Protein AF-A0A4Y9XSM7-F1 (afdb_monomer_lite)

Secondary structure (DSSP, 8-state):
--HHHHHHHHHHHHHHHHHHHHHHTTSS-HHHHHHHHHHSPPTTHHHHHHHHTTTT-------S-PPPPPPPP-PPPEEEE-SS-BSTT--STTS--B-TT-EEEE----SSS--

pLDDT: mean 79.1, std 17.53, range [44.97, 98.0]

Sequence (115 aa):
MAPDQAYLAHILAQTRANIDFLAAHNHISPTDADLMRNRLPSANAASALRIEEMNNLSVAAPGRRAVPPPPPRSAPAQRARAVWAYNEDGSEPNDLSFSSGEIVEITDETNGDWW

Organism: NCBI:txid34475

Structure (mmCIF, N/CA/C/O backbone):
data_AF-A0A4Y9XSM7-F1
#
_entry.id   AF-A0A4Y9XSM7-F1
#
loop_
_atom_site.group_PDB
_atom_site.id
_atom_site.type_symbol
_atom_site.label_atom_id
_atom_site.label_alt_id
_atom_site.label_comp_id
_atom_site.label_asym_id
_atom_site.label_entity_id
_atom_site.label_seq_id
_atom_site.pdbx_PDB_ins_code
_atom_site.Cartn_x
_atom_site.Cartn_y
_atom_site.Cartn_z
_atom_site.occupancy
_atom_site.B_iso_or_equiv
_atom_site.auth_seq_id
_atom_site.auth_comp_id
_atom_site.auth_asym_id
_atom_site.auth_atom_id
_atom_site.pdbx_PDB_model_num
ATOM 1 N N . MET A 1 1 ? -5.131 27.322 -4.989 1.00 51.75 1 MET A N 1
ATOM 2 C CA . MET A 1 1 ? -4.811 25.882 -5.071 1.00 51.75 1 MET A CA 1
ATOM 3 C C . MET A 1 1 ? -5.302 25.271 -3.771 1.00 51.75 1 MET A C 1
ATOM 5 O O . MET A 1 1 ? -4.858 25.728 -2.726 1.00 51.75 1 MET A O 1
ATOM 9 N N . ALA A 1 2 ? -6.318 24.404 -3.800 1.00 57.44 2 ALA A N 1
ATOM 10 C CA . ALA A 1 2 ? -6.838 23.823 -2.560 1.00 57.44 2 ALA A CA 1
ATOM 11 C C . ALA A 1 2 ? -5.737 22.945 -1.928 1.00 57.44 2 ALA A C 1
ATOM 13 O O . ALA A 1 2 ? -5.097 22.200 -2.674 1.00 57.44 2 ALA A O 1
ATOM 14 N N . PRO A 1 3 ? -5.475 23.035 -0.612 1.00 68.12 3 PRO A N 1
ATOM 15 C CA . PRO A 1 3 ? -4.388 22.297 0.045 1.00 68.12 3 PRO A CA 1
ATOM 16 C C . PRO A 1 3 ? -4.467 20.782 -0.208 1.00 68.12 3 PRO A C 1
ATOM 18 O O . PRO A 1 3 ? -3.448 20.151 -0.485 1.00 68.12 3 PRO A O 1
ATOM 21 N N . ASP A 1 4 ? -5.681 20.231 -0.266 1.00 76.62 4 ASP A N 1
ATOM 22 C CA . ASP A 1 4 ? -5.942 18.824 -0.596 1.00 76.62 4 ASP A CA 1
ATOM 23 C C . ASP A 1 4 ? -5.400 18.421 -1.976 1.00 76.62 4 ASP A C 1
ATOM 25 O O . ASP A 1 4 ? -4.905 17.314 -2.167 1.00 76.62 4 ASP A O 1
ATOM 29 N N . GLN A 1 5 ? -5.457 19.327 -2.955 1.00 78.88 5 GLN A N 1
ATOM 30 C CA . GLN A 1 5 ? -5.012 19.051 -4.321 1.00 78.88 5 GLN A CA 1
ATOM 31 C C . GLN A 1 5 ? -3.486 18.979 -4.413 1.00 78.88 5 GLN A C 1
ATOM 33 O O . GLN A 1 5 ? -2.954 18.171 -5.171 1.00 78.88 5 GLN A O 1
ATOM 38 N N . ALA A 1 6 ? -2.779 19.801 -3.633 1.00 83.19 6 ALA A N 1
ATOM 39 C CA . ALA A 1 6 ? -1.322 19.766 -3.565 1.00 83.19 6 ALA A CA 1
ATOM 40 C C . ALA A 1 6 ? -0.828 18.487 -2.871 1.00 83.19 6 ALA A C 1
ATOM 42 O O . ALA A 1 6 ? 0.112 17.858 -3.353 1.00 83.19 6 ALA A O 1
ATOM 43 N N . TYR A 1 7 ? -1.501 18.069 -1.794 1.00 86.38 7 TYR A N 1
ATOM 44 C CA . TYR A 1 7 ? -1.199 16.816 -1.101 1.00 86.38 7 TYR A CA 1
ATOM 45 C C . TYR A 1 7 ? -1.431 15.590 -1.996 1.00 86.38 7 TYR A C 1
ATOM 47 O O . TYR A 1 7 ? -0.543 14.752 -2.142 1.00 86.38 7 TYR A O 1
ATOM 55 N N . LEU A 1 8 ? -2.577 15.521 -2.682 1.00 87.25 8 LEU A N 1
ATOM 56 C CA . LEU A 1 8 ? -2.868 14.436 -3.625 1.00 87.25 8 LEU A CA 1
ATOM 57 C C . LEU A 1 8 ? -1.886 14.405 -4.801 1.00 87.25 8 LEU A C 1
ATOM 59 O O . LEU A 1 8 ? -1.420 13.334 -5.185 1.00 87.25 8 LEU A O 1
ATOM 63 N N . ALA A 1 9 ? -1.534 15.566 -5.360 1.00 86.81 9 ALA A N 1
ATOM 64 C CA . ALA A 1 9 ? -0.537 15.647 -6.424 1.00 86.81 9 ALA A CA 1
ATOM 65 C C . ALA A 1 9 ? 0.837 15.143 -5.958 1.00 86.81 9 ALA A C 1
ATOM 67 O O . ALA A 1 9 ? 1.519 14.449 -6.712 1.00 86.81 9 ALA A O 1
ATOM 68 N N . HIS A 1 10 ? 1.220 15.454 -4.716 1.00 91.38 10 HIS A N 1
ATOM 69 C CA . HIS A 1 10 ? 2.459 14.970 -4.121 1.00 91.38 10 HIS A CA 1
ATOM 70 C C . HIS A 1 10 ? 2.462 13.445 -3.971 1.00 91.38 10 HIS A C 1
ATOM 72 O O . HIS A 1 10 ? 3.400 12.804 -4.442 1.00 91.38 10 HIS A O 1
ATOM 78 N N . ILE A 1 11 ? 1.396 12.861 -3.409 1.00 93.12 11 ILE A N 1
ATOM 79 C CA . ILE A 1 11 ? 1.277 11.400 -3.280 1.00 93.12 11 ILE A CA 1
ATOM 80 C C . ILE A 1 11 ? 1.371 10.738 -4.654 1.00 93.12 11 ILE A C 1
ATOM 82 O O . ILE A 1 11 ? 2.173 9.830 -4.833 1.00 93.12 11 ILE A O 1
ATOM 86 N N . LEU A 1 12 ? 0.618 11.218 -5.649 1.00 92.44 12 LEU A N 1
ATOM 87 C CA . LEU A 1 12 ? 0.640 10.636 -6.995 1.00 92.44 12 LEU A CA 1
ATOM 88 C C . LEU A 1 12 ? 2.028 10.708 -7.643 1.00 92.44 12 LEU A C 1
ATOM 90 O O . LEU A 1 12 ? 2.453 9.756 -8.302 1.00 92.44 12 LEU A O 1
ATOM 94 N N . ALA A 1 13 ? 2.738 11.823 -7.461 1.00 91.69 13 ALA A N 1
ATOM 95 C CA . ALA A 1 13 ? 4.104 11.970 -7.948 1.00 91.69 13 ALA A CA 1
ATOM 96 C C . ALA A 1 13 ? 5.051 10.974 -7.262 1.00 91.69 13 ALA A C 1
ATOM 98 O O . ALA A 1 13 ? 5.842 10.316 -7.939 1.00 91.69 13 ALA A O 1
ATOM 99 N N . GLN A 1 14 ? 4.928 10.812 -5.944 1.00 96.00 14 GLN A N 1
ATOM 100 C CA . GLN A 1 14 ? 5.739 9.874 -5.175 1.00 96.00 14 GLN A CA 1
ATOM 101 C C . GLN A 1 14 ? 5.446 8.417 -5.556 1.00 96.00 14 GLN A C 1
ATOM 103 O O . GLN A 1 14 ? 6.376 7.642 -5.763 1.00 96.00 14 GLN A O 1
ATOM 108 N N . THR A 1 15 ? 4.176 8.041 -5.730 1.00 95.56 15 THR A N 1
ATOM 109 C CA . THR A 1 15 ? 3.805 6.686 -6.159 1.00 95.56 15 THR A CA 1
ATOM 110 C C . THR A 1 15 ? 4.388 6.356 -7.533 1.00 95.56 15 THR A C 1
ATOM 112 O O . THR A 1 15 ? 4.902 5.257 -7.725 1.00 95.56 15 THR A O 1
ATOM 115 N N . ARG A 1 16 ? 4.380 7.307 -8.478 1.00 94.44 16 ARG A N 1
ATOM 116 C CA . ARG A 1 16 ? 5.011 7.123 -9.797 1.00 94.44 16 ARG A CA 1
ATOM 117 C C . ARG A 1 16 ? 6.521 6.937 -9.692 1.00 94.44 16 ARG A C 1
ATOM 119 O O . ARG A 1 16 ? 7.041 5.987 -10.266 1.00 94.44 16 ARG A O 1
ATOM 126 N N . ALA A 1 17 ? 7.202 7.776 -8.912 1.00 95.88 17 ALA A N 1
ATOM 127 C CA . ALA A 1 17 ? 8.643 7.654 -8.703 1.00 95.88 17 ALA A CA 1
ATOM 128 C C . ALA A 1 17 ? 9.029 6.295 -8.089 1.00 95.88 17 ALA A C 1
ATOM 130 O O . ALA A 1 17 ? 10.015 5.688 -8.504 1.00 95.88 17 ALA A O 1
ATOM 131 N N . ASN A 1 18 ? 8.224 5.782 -7.153 1.00 97.38 18 ASN A N 1
ATOM 132 C CA . ASN A 1 18 ? 8.439 4.462 -6.562 1.00 97.38 18 ASN A CA 1
ATOM 133 C C . ASN A 1 18 ? 8.283 3.337 -7.599 1.00 97.38 18 ASN A C 1
ATOM 135 O O . ASN A 1 18 ? 9.111 2.430 -7.639 1.00 97.38 18 ASN A O 1
ATOM 139 N N . ILE A 1 19 ? 7.260 3.402 -8.461 1.00 96.69 19 ILE A N 1
ATOM 140 C CA . ILE A 1 19 ? 7.065 2.424 -9.548 1.00 96.69 19 ILE A CA 1
ATOM 141 C C . ILE A 1 19 ? 8.263 2.445 -10.507 1.00 96.69 19 ILE A C 1
ATOM 143 O O . ILE A 1 19 ? 8.793 1.390 -10.855 1.00 96.69 19 ILE A O 1
ATOM 147 N N . ASP A 1 20 ? 8.725 3.634 -10.901 1.00 95.88 20 ASP A N 1
ATOM 148 C CA . ASP A 1 20 ? 9.877 3.795 -11.793 1.00 95.88 20 ASP A CA 1
ATOM 149 C C . ASP A 1 20 ? 11.155 3.211 -11.173 1.00 95.88 20 ASP A C 1
ATOM 151 O O . ASP A 1 20 ? 11.904 2.495 -11.842 1.00 95.88 20 ASP A O 1
ATOM 155 N N . PHE A 1 21 ? 11.376 3.464 -9.880 1.00 98.00 21 PHE A N 1
ATOM 156 C CA . PHE A 1 21 ? 12.508 2.925 -9.132 1.00 98.00 21 PHE A CA 1
ATOM 157 C C . PHE A 1 21 ? 12.487 1.393 -9.097 1.00 98.00 21 PHE A C 1
A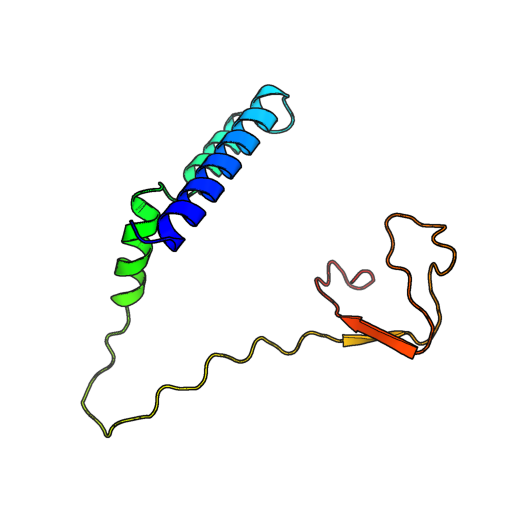TOM 159 O O . PHE A 1 21 ? 13.504 0.759 -9.379 1.00 98.00 21 PHE A O 1
ATOM 166 N N . LEU A 1 22 ? 11.334 0.788 -8.800 1.00 97.38 22 LEU A N 1
ATOM 167 C CA . LEU A 1 22 ? 11.190 -0.669 -8.749 1.00 97.38 22 LEU A CA 1
ATOM 168 C C . LEU A 1 22 ? 11.425 -1.315 -10.119 1.00 97.38 22 LEU A C 1
ATOM 170 O O . LEU A 1 22 ? 12.094 -2.346 -10.202 1.00 97.38 22 LEU A O 1
ATOM 174 N N . ALA A 1 23 ? 10.924 -0.696 -11.191 1.00 96.81 23 AL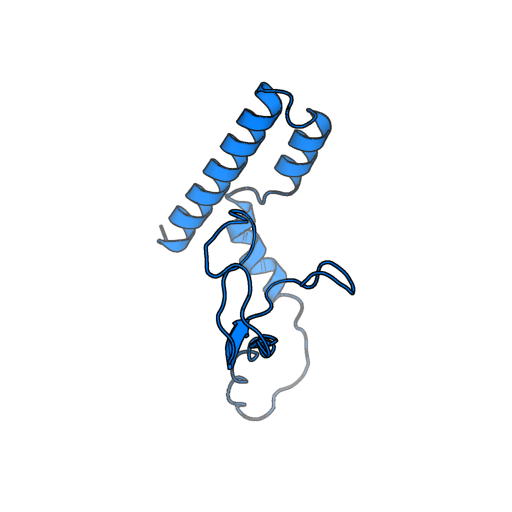A A N 1
ATOM 175 C CA . ALA A 1 23 ? 11.136 -1.175 -12.554 1.00 96.81 23 ALA A CA 1
ATOM 176 C C . ALA A 1 23 ? 12.619 -1.098 -12.958 1.00 96.81 23 ALA A C 1
ATOM 178 O O . ALA A 1 23 ? 13.154 -2.046 -13.527 1.00 96.81 23 ALA A O 1
ATOM 179 N N . ALA A 1 24 ? 13.309 -0.005 -12.610 1.00 97.06 24 ALA A N 1
ATOM 180 C CA . ALA A 1 24 ? 14.728 0.184 -12.922 1.00 97.06 24 ALA A CA 1
ATOM 181 C C . ALA A 1 24 ? 15.645 -0.848 -12.240 1.00 97.06 24 ALA A C 1
ATOM 183 O O . ALA A 1 24 ? 16.688 -1.203 -12.786 1.00 97.06 24 ALA A O 1
ATOM 184 N N . HIS A 1 25 ? 15.248 -1.350 -11.069 1.00 97.44 25 HIS A N 1
ATOM 185 C CA . HIS A 1 25 ? 15.993 -2.359 -10.310 1.00 97.44 25 HIS A CA 1
ATOM 186 C C . HIS A 1 25 ? 15.521 -3.798 -10.588 1.00 97.44 25 HIS A C 1
ATOM 188 O O . HIS A 1 25 ? 15.949 -4.722 -9.902 1.00 97.44 25 HIS A O 1
ATOM 194 N N . ASN A 1 26 ? 14.668 -4.010 -11.600 1.00 96.06 26 ASN A N 1
ATOM 195 C CA . ASN A 1 26 ? 14.094 -5.314 -11.962 1.00 96.06 26 ASN A CA 1
ATOM 196 C C . ASN A 1 26 ? 13.281 -5.989 -10.838 1.00 96.06 26 ASN A C 1
ATOM 198 O O . ASN A 1 26 ? 13.145 -7.211 -10.823 1.00 96.06 26 ASN A O 1
ATOM 202 N N . HIS A 1 27 ? 12.724 -5.217 -9.899 1.00 97.75 27 HIS A N 1
ATOM 203 C CA . HIS A 1 27 ? 11.829 -5.749 -8.862 1.00 97.75 27 HIS A CA 1
ATOM 204 C C . HIS A 1 27 ? 10.394 -5.953 -9.363 1.00 97.75 27 HIS A C 1
ATOM 206 O O . HIS A 1 27 ? 9.650 -6.737 -8.782 1.00 97.75 27 HIS A O 1
ATOM 212 N N . ILE A 1 28 ? 10.011 -5.262 -10.439 1.00 97.00 28 ILE A N 1
ATOM 213 C CA . ILE A 1 28 ? 8.754 -5.460 -11.170 1.00 97.00 28 ILE A CA 1
ATOM 214 C C . ILE A 1 28 ? 9.041 -5.505 -12.672 1.00 97.00 28 ILE A C 1
ATOM 216 O O . ILE A 1 28 ? 10.017 -4.908 -13.136 1.00 97.00 28 ILE A O 1
ATOM 220 N N . SER A 1 29 ? 8.197 -6.200 -13.440 1.00 97.19 29 SER A N 1
ATOM 221 C CA . SER A 1 29 ? 8.348 -6.238 -14.895 1.00 97.19 29 SER A CA 1
ATOM 222 C C . SER A 1 29 ? 7.982 -4.883 -15.528 1.00 97.19 29 SER A C 1
ATOM 224 O O . SER A 1 29 ? 7.151 -4.151 -14.977 1.00 97.19 29 SER A O 1
ATOM 226 N N . PRO A 1 30 ? 8.540 -4.533 -16.704 1.00 92.81 30 PRO A N 1
ATOM 227 C CA . PRO A 1 30 ? 8.142 -3.323 -17.425 1.00 92.81 30 PRO A CA 1
ATOM 228 C C . PRO A 1 30 ? 6.637 -3.294 -17.727 1.00 92.81 30 PRO A C 1
ATOM 230 O O . PRO A 1 30 ? 5.993 -2.258 -17.588 1.00 92.81 30 PRO A O 1
ATOM 233 N N . THR A 1 31 ? 6.065 -4.454 -18.062 1.00 96.44 31 THR A N 1
ATOM 234 C CA . THR A 1 31 ? 4.632 -4.613 -18.327 1.00 96.44 31 THR A CA 1
ATOM 235 C C . THR A 1 31 ? 3.788 -4.315 -17.088 1.00 96.44 31 THR A C 1
ATOM 237 O O . THR A 1 31 ? 2.796 -3.593 -17.186 1.00 96.44 31 THR A O 1
ATOM 240 N N . ASP A 1 32 ? 4.193 -4.806 -15.915 1.00 92.06 32 ASP A N 1
ATOM 241 C CA . ASP A 1 32 ? 3.481 -4.535 -14.662 1.00 92.06 32 ASP A CA 1
ATOM 242 C C . ASP A 1 32 ? 3.597 -3.064 -14.255 1.00 92.06 32 ASP A C 1
ATOM 244 O O . ASP A 1 32 ? 2.612 -2.462 -13.822 1.00 92.06 32 ASP A O 1
ATOM 248 N N . ALA A 1 33 ? 4.769 -2.455 -14.456 1.00 95.06 33 ALA A N 1
ATOM 249 C CA . ALA A 1 33 ? 4.977 -1.032 -14.207 1.00 95.06 33 ALA A CA 1
ATOM 250 C C . ALA A 1 33 ? 4.031 -0.163 -15.056 1.00 95.06 33 ALA A C 1
ATOM 252 O O . ALA A 1 33 ? 3.436 0.789 -14.545 1.00 95.06 33 ALA A O 1
ATOM 253 N N . ASP A 1 34 ? 3.827 -0.512 -16.328 1.00 94.38 34 ASP A N 1
ATOM 254 C CA . ASP A 1 34 ? 2.905 0.202 -17.217 1.00 94.38 34 ASP A CA 1
ATOM 255 C C . ASP A 1 34 ? 1.435 0.008 -16.823 1.00 94.38 34 ASP A C 1
ATOM 257 O O . ASP A 1 34 ? 0.659 0.969 -16.825 1.00 94.38 34 ASP A O 1
ATOM 261 N N . LEU A 1 35 ? 1.044 -1.199 -16.398 1.00 95.06 35 LEU A N 1
ATOM 262 C CA . LEU A 1 35 ? -0.294 -1.446 -15.850 1.00 95.06 35 LEU A CA 1
ATOM 263 C C . LEU A 1 35 ? -0.548 -0.615 -14.586 1.00 95.06 35 LEU A C 1
ATOM 265 O O . LEU A 1 35 ? -1.616 -0.013 -14.451 1.00 95.06 35 LEU A O 1
ATOM 269 N N . MET A 1 36 ? 0.425 -0.547 -13.676 1.00 92.75 36 MET A N 1
ATOM 270 C CA . MET A 1 36 ? 0.331 0.259 -12.457 1.00 92.75 36 MET A CA 1
ATOM 271 C C . MET A 1 36 ? 0.225 1.753 -12.776 1.00 92.75 36 MET A C 1
ATOM 273 O O . MET A 1 36 ? -0.646 2.432 -12.230 1.00 92.75 36 MET A O 1
ATOM 277 N N . ARG A 1 37 ? 1.034 2.266 -13.713 1.00 91.69 37 ARG A N 1
ATOM 278 C CA . ARG A 1 37 ? 0.955 3.666 -14.169 1.00 91.69 37 ARG A CA 1
ATOM 279 C C . ARG A 1 37 ? -0.407 4.000 -14.776 1.00 91.69 37 ARG A C 1
ATOM 281 O O . ARG A 1 37 ? -0.937 5.070 -14.485 1.00 91.69 37 ARG A O 1
ATOM 288 N N . ASN A 1 38 ? -0.988 3.087 -15.556 1.00 90.38 38 ASN A N 1
ATOM 289 C CA . ASN A 1 38 ? -2.299 3.276 -16.183 1.00 90.38 38 ASN A CA 1
ATOM 290 C C . ASN A 1 38 ? -3.465 3.246 -15.186 1.00 90.38 38 ASN A C 1
ATOM 292 O O . ASN A 1 38 ? -4.510 3.837 -15.454 1.00 90.38 38 ASN A O 1
ATOM 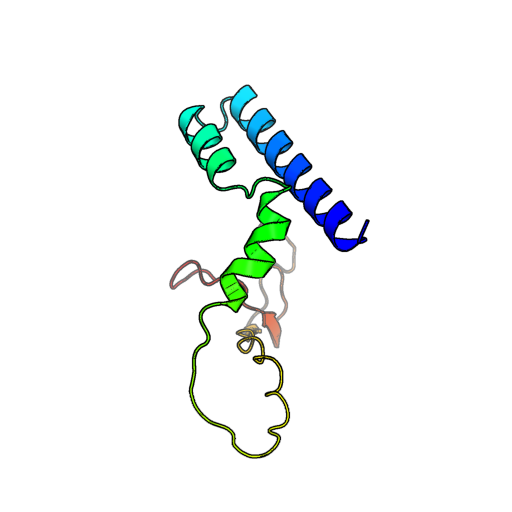296 N N . ARG A 1 39 ? -3.305 2.576 -14.039 1.00 89.81 39 ARG A N 1
ATOM 297 C CA . ARG A 1 39 ? -4.308 2.570 -12.961 1.00 89.81 39 ARG A CA 1
ATOM 298 C C . ARG A 1 39 ? -4.255 3.819 -12.087 1.00 89.81 39 ARG A C 1
ATOM 300 O O . ARG A 1 39 ? -5.249 4.136 -11.438 1.00 89.81 39 ARG A O 1
ATOM 307 N N . LEU A 1 40 ? -3.125 4.527 -12.054 1.00 87.56 40 LEU A N 1
ATOM 308 C CA . LEU A 1 40 ? -3.019 5.767 -11.295 1.00 87.56 40 LEU A CA 1
ATOM 309 C C . LEU A 1 40 ? -3.806 6.879 -11.997 1.00 87.56 40 LEU A C 1
ATOM 311 O O . LEU A 1 40 ? -3.552 7.156 -13.175 1.00 87.56 40 LEU A O 1
ATOM 315 N N . PRO A 1 41 ? -4.720 7.571 -11.291 1.00 79.19 41 PRO A N 1
ATOM 316 C CA . PRO A 1 41 ? -5.423 8.692 -11.880 1.00 79.19 41 PRO A CA 1
ATOM 317 C C . PRO A 1 41 ? -4.393 9.727 -12.324 1.00 79.19 41 PRO A C 1
ATOM 319 O O . PRO A 1 41 ? -3.463 10.082 -11.593 1.00 79.19 41 PRO A O 1
ATOM 322 N N . SER A 1 42 ? -4.545 10.229 -13.547 1.00 65.69 42 SER A N 1
ATOM 323 C CA . SER A 1 42 ? -3.797 11.418 -13.944 1.00 65.69 42 SER A CA 1
ATOM 324 C C . SER A 1 42 ? -4.115 12.536 -12.950 1.00 65.69 42 SER A C 1
ATOM 326 O O . SER A 1 42 ? -5.271 12.701 -12.569 1.00 65.69 42 SER A O 1
ATOM 328 N N . ALA A 1 43 ? -3.118 13.318 -12.525 1.00 56.00 43 ALA A N 1
ATOM 329 C CA . ALA A 1 43 ? -3.318 14.394 -11.545 1.00 56.00 43 ALA A CA 1
ATOM 330 C C . ALA A 1 43 ? -4.448 15.375 -11.951 1.00 56.00 43 ALA A C 1
ATOM 332 O O . ALA A 1 43 ? -5.141 15.920 -11.093 1.00 56.00 43 ALA A O 1
ATOM 333 N N . ASN A 1 44 ? -4.714 15.517 -13.257 1.00 52.62 44 ASN A N 1
ATOM 334 C CA . ASN A 1 44 ? -5.875 16.241 -13.789 1.00 52.62 44 ASN A CA 1
ATOM 335 C C . ASN A 1 44 ? -7.204 15.463 -13.701 1.00 52.62 44 ASN A C 1
ATOM 337 O O . ASN A 1 44 ? -8.247 16.070 -13.477 1.00 52.62 44 ASN A O 1
ATOM 341 N N . ALA A 1 45 ? -7.189 14.137 -13.843 1.00 53.50 45 ALA A N 1
ATOM 342 C CA . ALA A 1 45 ? -8.366 13.272 -13.741 1.00 53.50 45 ALA A CA 1
ATOM 343 C C . ALA A 1 45 ? -8.848 13.097 -12.292 1.00 53.50 45 ALA A C 1
ATOM 345 O O . ALA A 1 45 ? -10.044 12.967 -12.069 1.00 53.50 45 ALA A O 1
ATOM 346 N N . ALA A 1 46 ? -7.963 13.204 -11.294 1.00 52.41 46 ALA A N 1
ATOM 347 C CA . ALA A 1 46 ? -8.360 13.241 -9.880 1.00 52.41 46 ALA A CA 1
ATOM 348 C C . ALA A 1 46 ? -9.312 14.415 -9.557 1.00 52.41 46 ALA A C 1
ATOM 350 O O . ALA A 1 46 ? -10.101 14.345 -8.618 1.00 52.41 46 ALA A O 1
ATOM 351 N N . SER A 1 47 ? -9.283 15.477 -10.372 1.00 52.84 47 SER A N 1
ATOM 352 C CA . SER A 1 47 ? -10.231 16.595 -10.280 1.00 52.84 47 SER A CA 1
ATOM 353 C C . SER A 1 47 ? -11.581 16.278 -10.952 1.00 52.84 47 SER A C 1
ATOM 355 O O . SER A 1 47 ? -12.603 16.817 -10.538 1.00 52.84 47 SER A O 1
ATOM 357 N N . ALA A 1 48 ? -11.595 15.393 -11.959 1.00 51.91 48 ALA A N 1
ATOM 358 C CA . ALA A 1 48 ? -12.773 14.996 -12.740 1.00 51.91 48 ALA A CA 1
ATOM 359 C C . ALA A 1 48 ? -13.519 13.779 -12.158 1.00 51.91 48 ALA A C 1
ATOM 361 O O . ALA A 1 48 ? -14.741 13.713 -12.259 1.00 51.91 48 ALA A O 1
ATOM 362 N N . LEU A 1 49 ? -12.821 12.879 -11.454 1.00 51.91 49 LEU A N 1
ATOM 363 C CA . LEU A 1 49 ? -13.430 11.781 -10.685 1.00 51.91 49 LEU A CA 1
ATOM 364 C C . LEU A 1 49 ? -14.366 12.296 -9.577 1.00 51.91 49 LEU A C 1
ATOM 366 O O . LEU A 1 49 ? -15.270 11.592 -9.148 1.00 51.91 49 LEU A O 1
ATOM 370 N N . ARG A 1 50 ? -14.213 13.563 -9.168 1.00 54.22 50 ARG A N 1
ATOM 371 C CA . ARG A 1 50 ? -15.145 14.251 -8.262 1.00 54.22 50 ARG A CA 1
ATOM 372 C C . ARG A 1 50 ? -16.474 14.654 -8.918 1.00 54.22 50 ARG A C 1
ATOM 374 O O . ARG A 1 50 ? -17.397 15.010 -8.193 1.00 54.22 50 ARG A O 1
ATOM 381 N N . ILE A 1 51 ? -16.567 14.657 -10.251 1.00 52.69 51 ILE A N 1
ATOM 382 C CA . ILE A 1 51 ? -17.747 15.125 -11.000 1.00 52.69 51 ILE A CA 1
ATOM 383 C C . ILE A 1 51 ? -18.574 13.952 -11.553 1.00 52.69 51 ILE A C 1
ATOM 385 O O . ILE A 1 51 ? -19.800 14.030 -11.539 1.00 52.69 51 ILE A O 1
ATOM 389 N N . GLU A 1 52 ? -17.957 12.845 -11.978 1.00 47.97 52 GLU A N 1
ATOM 390 C CA . GLU A 1 52 ? -18.702 11.703 -12.546 1.00 47.97 52 GLU A CA 1
ATOM 391 C C . GLU A 1 52 ? -19.399 10.823 -11.497 1.00 47.97 52 GLU A C 1
ATOM 393 O O . GLU A 1 52 ? -20.482 10.303 -11.766 1.00 47.97 52 GLU A O 1
ATOM 398 N N . GLU A 1 53 ? -18.875 10.731 -10.271 1.00 50.53 53 GLU A N 1
ATOM 399 C CA . GLU A 1 53 ? -19.527 9.975 -9.188 1.00 50.53 53 GLU A CA 1
ATOM 400 C C . GLU A 1 53 ? -20.807 10.667 -8.661 1.00 50.53 53 GLU A C 1
ATOM 402 O O . GLU A 1 53 ? -21.626 10.048 -7.985 1.00 50.53 53 GLU A O 1
ATOM 407 N N . MET A 1 54 ? -21.037 11.938 -9.023 1.00 52.66 54 MET A N 1
ATOM 408 C CA . MET A 1 54 ? -22.212 12.715 -8.599 1.00 52.66 54 MET A CA 1
ATOM 409 C C . MET A 1 54 ? -23.431 12.545 -9.531 1.00 52.66 54 MET A C 1
ATOM 411 O O . MET A 1 54 ? -24.560 12.8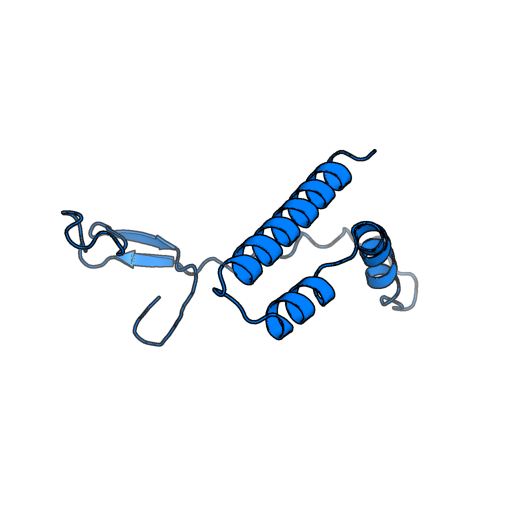11 -9.125 1.00 52.66 54 MET A O 1
ATOM 415 N N . ASN A 1 55 ? -23.246 12.097 -10.778 1.00 52.69 55 ASN A N 1
ATOM 416 C CA . ASN A 1 55 ? -24.323 12.095 -11.782 1.00 52.69 55 ASN A CA 1
ATOM 417 C C . ASN A 1 55 ? -25.202 10.831 -11.786 1.00 52.69 55 ASN A C 1
ATOM 419 O O . ASN A 1 55 ? -26.197 10.794 -12.509 1.00 52.69 55 ASN A O 1
ATOM 423 N N . ASN A 1 56 ? -24.893 9.813 -10.974 1.00 50.94 56 ASN A N 1
ATOM 424 C CA . ASN A 1 56 ? -25.637 8.546 -10.969 1.00 50.94 56 ASN A CA 1
ATOM 425 C C . ASN A 1 56 ? -26.752 8.447 -9.903 1.00 50.94 56 ASN A C 1
ATOM 427 O O . ASN A 1 56 ? -27.144 7.353 -9.508 1.00 50.94 56 ASN A O 1
ATOM 431 N N . LEU A 1 57 ? -27.292 9.572 -9.426 1.00 46.62 57 LEU A N 1
ATOM 432 C CA . LEU A 1 57 ? -28.392 9.589 -8.451 1.00 46.62 57 LEU A CA 1
ATOM 433 C C . LEU A 1 57 ? -29.602 10.351 -8.997 1.00 46.62 57 LEU A C 1
ATOM 435 O O . LEU A 1 57 ? -30.015 11.383 -8.477 1.00 46.62 57 LEU A O 1
ATOM 439 N N . SER A 1 58 ? -30.204 9.811 -10.055 1.00 55.12 58 SER A N 1
ATOM 440 C CA . SER A 1 58 ? -31.588 10.142 -10.391 1.00 55.12 58 SER A CA 1
ATOM 441 C C . SER A 1 58 ? -32.526 9.259 -9.562 1.00 55.12 58 SER A C 1
ATOM 443 O O . SER A 1 58 ? -32.772 8.112 -9.919 1.00 55.12 58 SER A O 1
ATOM 445 N N . VAL A 1 59 ? -33.068 9.792 -8.461 1.00 44.97 59 VAL A N 1
ATOM 446 C CA . VAL A 1 59 ? -34.272 9.261 -7.796 1.00 44.97 59 VAL A CA 1
ATOM 447 C C . VAL A 1 59 ? -35.303 10.384 -7.678 1.00 44.97 59 VAL A C 1
ATOM 449 O O . VAL A 1 59 ? -34.993 11.518 -7.324 1.00 44.97 59 VAL A O 1
ATOM 452 N N . ALA A 1 60 ? -36.531 10.047 -8.057 1.00 46.72 60 ALA A N 1
ATOM 453 C CA . ALA A 1 60 ? -37.655 10.938 -8.281 1.00 46.72 60 ALA A CA 1
ATOM 454 C C . ALA A 1 60 ? -38.277 11.572 -7.013 1.00 46.72 60 ALA A C 1
ATOM 456 O O . ALA A 1 60 ? -38.325 10.960 -5.952 1.00 46.72 60 ALA A O 1
ATOM 457 N N . ALA A 1 61 ? -38.893 12.741 -7.253 1.00 49.88 61 ALA A N 1
ATOM 458 C CA . ALA A 1 61 ? -39.998 13.419 -6.551 1.00 49.88 61 ALA A CA 1
ATOM 459 C C . ALA A 1 61 ? -39.775 14.064 -5.152 1.00 49.88 61 ALA A C 1
ATOM 461 O O . ALA A 1 61 ? -39.012 13.565 -4.329 1.00 49.88 61 ALA A O 1
ATOM 462 N N . PRO A 1 62 ? -40.460 15.200 -4.858 1.00 55.03 62 PRO A N 1
ATOM 463 C CA . PRO A 1 62 ? -40.127 16.082 -3.743 1.00 55.03 62 PRO A CA 1
ATOM 464 C C . PRO A 1 62 ? -40.908 15.721 -2.471 1.00 55.03 62 PRO A C 1
ATOM 466 O O . PRO A 1 62 ? -42.136 15.789 -2.431 1.00 55.03 62 PRO A O 1
ATOM 469 N N . GLY A 1 63 ? -40.197 15.392 -1.394 1.00 52.81 63 GLY A N 1
ATOM 470 C CA . GLY A 1 63 ? -40.796 15.089 -0.096 1.00 52.81 63 GLY A CA 1
ATOM 471 C C . GLY A 1 63 ? -39.920 15.569 1.056 1.00 52.81 63 GLY A C 1
ATOM 472 O O . GLY A 1 63 ? -38.770 15.170 1.154 1.00 52.81 63 GLY A O 1
ATOM 473 N N . ARG A 1 64 ? -40.492 16.454 1.888 1.00 51.56 64 ARG A N 1
ATOM 474 C CA . ARG A 1 64 ? -40.137 16.845 3.274 1.00 51.56 64 ARG A CA 1
ATOM 475 C C . ARG A 1 64 ? -38.656 16.710 3.675 1.00 51.56 64 ARG A C 1
ATOM 477 O O . ARG A 1 64 ? -38.160 15.608 3.852 1.00 51.56 64 ARG A O 1
ATOM 484 N N . ARG A 1 65 ? -38.014 17.862 3.932 1.00 55.75 65 ARG A N 1
ATOM 485 C CA . ARG A 1 65 ? -36.628 18.058 4.408 1.00 55.75 65 ARG A CA 1
ATOM 486 C C . ARG A 1 65 ? -36.158 16.940 5.355 1.00 55.75 65 ARG A C 1
ATOM 488 O O . ARG A 1 65 ? -36.377 17.008 6.562 1.00 55.75 65 ARG A O 1
ATOM 495 N N . ALA A 1 66 ? -35.507 15.932 4.781 1.00 57.38 66 ALA A N 1
ATOM 496 C CA . ALA A 1 66 ? -34.838 14.877 5.516 1.00 57.38 66 ALA A CA 1
ATOM 497 C C . ALA A 1 66 ? -33.478 15.404 5.978 1.00 57.38 66 ALA A C 1
ATOM 499 O O . ALA A 1 66 ? -32.717 15.980 5.199 1.00 57.38 66 ALA A O 1
ATOM 500 N N . VAL A 1 67 ? -33.196 15.247 7.267 1.00 61.84 67 VAL A N 1
ATOM 501 C CA . VAL A 1 67 ? -31.855 15.439 7.824 1.00 61.84 67 VAL A CA 1
ATOM 502 C C . VAL A 1 67 ? -30.926 14.461 7.088 1.00 61.84 67 VAL A C 1
ATOM 504 O O . VAL A 1 67 ? -31.328 13.305 6.926 1.00 61.84 67 VAL A O 1
ATOM 507 N N . PRO A 1 68 ? -29.742 14.880 6.598 1.00 66.44 68 PRO A N 1
ATOM 508 C CA . PRO A 1 68 ? -28.825 13.954 5.949 1.00 66.44 68 PRO A CA 1
ATOM 509 C C . PRO A 1 68 ? -28.521 12.787 6.899 1.00 66.44 68 PRO A C 1
ATOM 511 O O . PRO A 1 68 ? -28.346 13.018 8.102 1.00 66.44 68 PRO A O 1
ATOM 514 N N . PRO A 1 69 ? -28.509 11.542 6.393 1.00 63.19 69 PRO A N 1
ATOM 515 C CA . PRO A 1 69 ? -28.201 10.389 7.218 1.00 63.19 69 PRO A CA 1
ATOM 516 C C . PRO A 1 69 ? -26.807 10.577 7.836 1.00 63.19 69 PRO A C 1
ATOM 518 O O . PRO A 1 69 ? -25.910 11.101 7.167 1.00 63.19 69 PRO A O 1
ATOM 521 N N . PRO A 1 70 ? -26.613 10.196 9.112 1.00 65.81 70 PRO A N 1
ATOM 522 C CA . PRO A 1 70 ? -25.289 10.211 9.719 1.00 65.81 70 PRO A CA 1
ATOM 523 C C . PRO A 1 70 ? -24.315 9.403 8.846 1.00 65.81 70 PRO A C 1
ATOM 525 O O . PRO A 1 70 ? -24.751 8.447 8.194 1.00 65.81 70 PRO A O 1
ATOM 528 N N . PRO A 1 71 ? -23.022 9.782 8.810 1.00 72.50 71 PRO A N 1
ATOM 529 C CA . PRO A 1 71 ? -22.025 9.081 8.010 1.00 72.50 71 PRO A CA 1
ATOM 530 C C . PRO A 1 71 ? -22.088 7.575 8.295 1.00 72.50 71 PRO A C 1
ATOM 532 O O . PRO A 1 71 ? -22.391 7.194 9.436 1.00 72.50 71 PRO A O 1
ATOM 535 N N . PRO A 1 72 ? -21.832 6.721 7.285 1.00 64.94 72 PRO A N 1
ATOM 536 C CA . PRO A 1 72 ? -21.801 5.284 7.497 1.00 64.94 72 PRO A CA 1
ATOM 537 C C . PRO A 1 72 ? -20.834 5.016 8.646 1.00 64.94 72 PRO A C 1
ATOM 539 O O . PRO A 1 72 ? -19.673 5.425 8.598 1.00 64.94 72 PRO A O 1
ATOM 542 N N . ARG A 1 73 ? -21.336 4.405 9.725 1.00 64.75 73 ARG A N 1
ATOM 543 C CA . ARG A 1 73 ? -20.462 3.945 10.802 1.00 64.75 73 ARG A CA 1
ATOM 544 C C . ARG A 1 73 ? -19.481 2.990 10.142 1.00 64.75 73 ARG A C 1
ATOM 546 O O . ARG A 1 73 ? -19.935 2.028 9.520 1.00 64.75 73 ARG A O 1
ATOM 553 N N . SER A 1 74 ? -18.182 3.275 10.247 1.00 65.88 74 SER A N 1
ATOM 554 C CA . SER A 1 74 ? -17.144 2.301 9.919 1.00 65.88 74 SER A CA 1
ATOM 555 C C . SER A 1 74 ? -17.580 0.963 10.503 1.00 65.88 74 SER A C 1
ATOM 557 O O . SER A 1 74 ? -18.071 0.935 11.640 1.00 65.88 74 SER A O 1
ATOM 559 N N . ALA A 1 75 ? -17.500 -0.105 9.705 1.00 66.75 75 ALA A N 1
ATOM 560 C CA . ALA A 1 75 ? -17.806 -1.441 10.195 1.00 66.75 75 ALA A CA 1
ATOM 561 C C . ALA A 1 75 ? -17.092 -1.627 11.545 1.00 66.75 75 ALA A C 1
ATOM 563 O O . ALA A 1 75 ? -15.963 -1.145 11.691 1.00 66.75 75 ALA A O 1
ATOM 564 N N . PRO A 1 76 ? -17.763 -2.200 12.559 1.00 69.75 76 PRO A N 1
ATOM 565 C CA . PRO A 1 76 ? -17.152 -2.348 13.867 1.00 69.75 76 PRO A CA 1
ATOM 566 C C . PRO A 1 76 ? -15.844 -3.110 13.684 1.00 69.75 76 PRO A C 1
ATOM 568 O O . PRO A 1 76 ? -15.855 -4.219 13.154 1.00 69.75 76 PRO A O 1
ATOM 571 N N . ALA A 1 77 ? -14.733 -2.481 14.066 1.00 77.75 77 ALA A N 1
ATOM 572 C CA . ALA A 1 77 ? -13.438 -3.128 14.015 1.00 77.75 77 ALA A CA 1
ATOM 573 C C . ALA A 1 77 ? -13.521 -4.421 14.826 1.00 77.75 77 ALA A C 1
ATOM 575 O O . ALA A 1 77 ? -13.957 -4.404 15.987 1.00 77.75 77 ALA A O 1
ATOM 576 N N . GLN A 1 78 ? -13.175 -5.537 14.190 1.00 86.88 78 GLN A N 1
ATOM 577 C CA . GLN A 1 78 ? -13.202 -6.830 14.843 1.00 86.88 78 GLN A CA 1
ATOM 578 C C . GLN A 1 78 ? -12.126 -6.811 15.926 1.00 86.88 78 GLN A C 1
ATOM 580 O O . GLN A 1 78 ? -10.970 -6.485 15.674 1.00 86.88 78 GLN A O 1
ATOM 585 N N . ARG A 1 79 ? -12.520 -7.090 17.166 1.00 90.69 79 ARG A N 1
ATOM 586 C CA . ARG A 1 79 ? -11.623 -7.043 18.320 1.00 90.69 79 ARG A CA 1
ATOM 587 C C . ARG A 1 79 ? -11.605 -8.388 19.004 1.00 90.69 79 ARG A C 1
ATOM 589 O O . ARG A 1 79 ? -12.661 -8.968 19.255 1.00 90.69 79 ARG A O 1
ATOM 596 N N . ALA A 1 80 ? -10.413 -8.845 19.346 1.00 89.88 80 ALA A N 1
ATOM 597 C CA . ALA A 1 80 ? -10.207 -10.071 20.093 1.00 89.88 80 ALA A CA 1
ATOM 598 C C . ALA A 1 80 ? -9.559 -9.752 21.437 1.00 89.88 80 ALA A C 1
ATOM 600 O O . ALA A 1 80 ? -8.800 -8.795 21.565 1.00 89.88 80 ALA A O 1
ATOM 601 N N . ARG A 1 81 ? -9.879 -10.556 22.454 1.00 94.81 81 ARG A N 1
ATOM 602 C CA . ARG A 1 81 ? -9.181 -10.514 23.737 1.00 94.81 81 ARG A CA 1
ATOM 603 C C . ARG A 1 81 ? -8.200 -11.668 23.802 1.00 94.81 81 ARG A C 1
ATOM 605 O O . ARG A 1 81 ? -8.619 -12.820 23.699 1.00 94.81 81 ARG A O 1
ATOM 612 N N . ALA A 1 82 ? -6.939 -11.356 24.050 1.00 94.50 82 ALA A N 1
ATOM 613 C CA . ALA A 1 82 ? -5.906 -12.342 24.296 1.00 94.50 82 ALA A CA 1
ATOM 614 C C . ALA A 1 82 ? -6.246 -13.166 25.549 1.00 94.50 82 ALA A C 1
ATOM 616 O O . ALA A 1 82 ? -6.434 -12.618 26.636 1.00 94.50 82 ALA A O 1
ATOM 617 N N . VAL A 1 83 ? -6.359 -14.489 25.415 1.00 96.44 83 VAL A N 1
ATOM 618 C CA . VAL A 1 83 ? -6.554 -15.383 26.573 1.00 96.44 83 VAL A CA 1
ATOM 619 C C . VAL A 1 83 ? -5.210 -15.690 27.242 1.00 96.44 83 VAL A C 1
ATOM 621 O O . VAL A 1 83 ? -5.129 -15.759 28.468 1.00 96.44 83 VAL A O 1
ATOM 624 N N . TRP A 1 84 ? -4.141 -15.770 26.453 1.00 94.94 84 TRP A N 1
ATOM 625 C CA . TRP A 1 84 ? -2.759 -15.936 26.902 1.00 94.94 84 TRP A CA 1
ATOM 626 C C . TRP A 1 84 ? -1.883 -14.836 26.316 1.00 94.94 84 TRP A C 1
ATOM 628 O O . TRP A 1 84 ? -2.268 -14.201 25.338 1.00 94.94 84 TRP A O 1
ATOM 638 N N . ALA A 1 85 ? -0.731 -14.611 26.938 1.00 94.62 85 ALA A N 1
ATOM 639 C CA . ALA A 1 85 ? 0.278 -13.718 26.396 1.00 94.62 85 ALA A CA 1
ATOM 640 C C . ALA A 1 85 ? 1.030 -14.385 25.234 1.00 94.62 85 ALA A C 1
ATOM 642 O O . ALA A 1 85 ? 1.172 -15.611 25.215 1.00 94.62 85 ALA A O 1
ATOM 643 N N . TYR A 1 86 ? 1.511 -13.577 24.292 1.00 94.38 86 TYR A N 1
ATOM 644 C CA . TYR A 1 86 ? 2.266 -14.024 23.127 1.00 94.38 86 TYR A CA 1
ATOM 645 C C . TYR A 1 86 ? 3.413 -13.057 22.824 1.00 94.38 86 TYR A C 1
ATOM 647 O O . TYR A 1 86 ? 3.240 -11.841 22.914 1.00 94.38 86 TYR A O 1
ATOM 655 N N . ASN A 1 87 ? 4.577 -13.616 22.475 1.00 94.75 87 ASN A N 1
ATOM 656 C CA . ASN A 1 87 ? 5.776 -12.883 22.056 1.00 94.75 87 ASN A CA 1
ATOM 657 C C . ASN A 1 87 ? 6.179 -11.716 22.995 1.00 94.75 87 ASN A C 1
ATOM 659 O O . ASN A 1 87 ? 6.658 -10.682 22.537 1.00 94.75 87 ASN A O 1
ATOM 663 N N . GLU A 1 88 ? 5.972 -11.833 24.315 1.00 92.56 88 GLU A N 1
ATOM 664 C CA . GLU A 1 88 ? 6.248 -10.745 25.281 1.00 92.56 88 GLU A CA 1
ATOM 665 C C . GLU A 1 88 ? 7.733 -10.372 25.376 1.00 92.56 88 GLU A C 1
ATOM 667 O O . GLU A 1 88 ? 8.077 -9.241 25.715 1.00 92.56 88 GLU A O 1
ATOM 672 N N . ASP A 1 89 ? 8.619 -11.319 25.078 1.00 92.31 89 ASP A N 1
ATOM 673 C CA . ASP A 1 89 ? 10.061 -11.102 25.024 1.00 92.31 89 ASP A CA 1
ATOM 674 C C . ASP A 1 89 ? 10.533 -10.538 23.675 1.00 92.31 89 ASP A C 1
ATOM 676 O O . ASP A 1 89 ? 11.715 -10.217 23.529 1.00 92.31 89 ASP A O 1
ATOM 680 N N . GLY A 1 90 ? 9.622 -10.389 22.704 1.00 89.69 90 GLY A N 1
ATOM 681 C CA . GLY A 1 90 ? 9.924 -9.911 21.357 1.00 89.69 90 GLY A CA 1
ATOM 682 C C . GLY A 1 90 ? 10.883 -10.832 20.603 1.00 89.69 90 GLY A C 1
ATOM 683 O O . GLY A 1 90 ? 11.648 -10.362 19.758 1.00 89.69 90 GLY A O 1
ATOM 684 N N . SER A 1 91 ? 10.893 -12.125 20.942 1.00 93.06 91 SER A N 1
ATOM 685 C CA . SER A 1 91 ? 11.738 -13.137 20.301 1.00 93.06 91 SER A CA 1
ATOM 686 C C . SER A 1 91 ? 11.414 -13.319 18.813 1.00 93.06 91 SER A C 1
ATOM 688 O O . SER A 1 91 ? 12.301 -13.670 18.030 1.00 93.06 91 SER A O 1
ATOM 690 N N . GLU A 1 92 ? 10.186 -12.998 18.408 1.00 93.62 92 GLU A N 1
ATOM 691 C CA . GLU A 1 92 ? 9.707 -13.033 17.028 1.00 93.62 92 GLU A CA 1
ATOM 692 C C . GLU A 1 92 ? 9.462 -11.599 16.519 1.00 93.62 92 GLU A C 1
ATOM 694 O O . GLU A 1 92 ? 8.379 -11.043 16.684 1.00 93.62 92 GLU A O 1
ATOM 699 N N . PRO A 1 93 ? 10.456 -10.940 15.894 1.00 91.31 93 PRO A N 1
ATOM 700 C CA . PRO A 1 93 ? 10.401 -9.502 15.603 1.00 91.31 93 PRO A CA 1
ATOM 701 C C . PRO A 1 93 ? 9.364 -9.089 14.547 1.00 91.31 93 PRO A C 1
ATOM 703 O O . PRO A 1 93 ? 9.122 -7.896 14.375 1.00 91.31 93 PRO A O 1
ATOM 706 N N . ASN A 1 94 ? 8.789 -10.047 13.817 1.00 91.94 94 ASN A N 1
ATOM 707 C CA . ASN A 1 94 ? 7.752 -9.795 12.813 1.00 91.94 94 ASN A CA 1
ATOM 708 C C . ASN A 1 94 ? 6.336 -10.047 13.348 1.00 91.94 94 ASN A C 1
ATOM 710 O O . ASN A 1 94 ? 5.370 -9.797 12.628 1.00 91.94 94 ASN A O 1
ATOM 714 N N . ASP A 1 95 ? 6.220 -10.515 14.588 1.00 90.69 95 ASP A N 1
ATOM 715 C CA . ASP A 1 95 ? 4.965 -10.930 15.191 1.00 90.69 95 ASP A CA 1
ATOM 716 C C . ASP A 1 95 ? 4.505 -9.897 16.225 1.00 90.69 95 ASP A C 1
ATOM 718 O O . ASP A 1 95 ? 5.309 -9.235 16.888 1.00 90.69 95 ASP A O 1
ATOM 722 N N . LEU A 1 96 ? 3.189 -9.757 16.390 1.00 91.50 96 LEU A N 1
ATOM 723 C CA . LEU A 1 96 ? 2.620 -8.846 17.378 1.00 91.50 96 LEU A CA 1
ATOM 724 C C . LEU A 1 96 ? 2.805 -9.407 18.793 1.00 91.50 96 LEU A C 1
ATOM 726 O O . LEU A 1 96 ? 2.289 -10.473 19.115 1.00 91.50 96 LEU A O 1
ATOM 730 N N . SER A 1 97 ? 3.473 -8.655 19.661 1.00 95.06 97 SER A N 1
ATOM 731 C CA . SER A 1 97 ? 3.540 -8.943 21.096 1.00 95.06 97 SER A CA 1
ATOM 732 C C . SER A 1 97 ? 2.303 -8.414 21.820 1.00 95.06 97 SER A C 1
ATOM 734 O O . SER A 1 97 ? 1.943 -7.251 21.638 1.00 95.06 97 SER A O 1
ATOM 736 N N . PHE A 1 98 ? 1.681 -9.231 22.669 1.00 94.81 98 PHE A N 1
ATOM 737 C CA . PHE A 1 98 ? 0.556 -8.808 23.510 1.00 94.81 98 PHE A CA 1
ATOM 738 C C . PHE A 1 98 ? 0.458 -9.642 24.791 1.00 94.81 98 PHE A C 1
ATOM 740 O O . PHE A 1 98 ? 0.851 -10.811 24.834 1.00 94.81 98 PHE A O 1
ATOM 747 N N . SER A 1 99 ? -0.113 -9.061 25.844 1.00 96.69 99 SER A N 1
ATOM 748 C CA . SER A 1 99 ? -0.286 -9.738 27.137 1.00 96.69 99 SER A CA 1
ATOM 749 C C . SER A 1 99 ? -1.670 -10.387 27.281 1.00 96.69 99 SER A C 1
ATOM 751 O O . SER A 1 99 ? -2.640 -10.028 26.611 1.00 96.69 99 SER A O 1
ATOM 753 N N . SER A 1 100 ? -1.805 -11.337 28.214 1.00 95.31 100 SER A N 1
ATOM 754 C CA . SER A 1 100 ? -3.114 -11.920 28.546 1.00 95.31 100 SER A CA 1
ATOM 755 C C . SER A 1 100 ? -4.092 -10.832 29.013 1.00 95.31 100 SER A C 1
ATOM 757 O O . SER A 1 100 ? -3.776 -10.003 29.865 1.00 95.31 100 SER A O 1
ATOM 759 N N . GLY A 1 101 ? -5.300 -10.844 28.453 1.00 95.00 101 GLY A N 1
ATOM 760 C CA . GLY A 1 101 ? -6.356 -9.869 28.712 1.00 95.00 101 GLY A CA 1
ATOM 761 C C . GLY A 1 101 ? -6.332 -8.637 27.805 1.00 95.00 101 GLY A C 1
ATOM 762 O O . GLY A 1 101 ? -7.306 -7.880 27.822 1.00 95.00 101 GLY A O 1
ATOM 763 N N . GLU A 1 102 ? -5.287 -8.450 26.998 1.00 95.75 102 GLU A N 1
ATOM 764 C CA . GLU A 1 102 ? -5.187 -7.340 26.052 1.00 95.75 102 GLU A CA 1
ATOM 765 C C . GLU A 1 102 ? -6.232 -7.449 24.934 1.00 95.75 102 GLU A C 1
ATOM 767 O O . GLU A 1 102 ? -6.592 -8.547 24.500 1.00 95.75 102 GLU A O 1
ATOM 772 N N . ILE A 1 103 ? -6.758 -6.301 24.496 1.00 93.81 103 ILE A N 1
ATOM 773 C CA . ILE A 1 103 ? -7.707 -6.222 23.384 1.00 93.81 103 ILE A CA 1
ATOM 774 C C . ILE A 1 103 ? -6.954 -5.792 22.134 1.00 93.81 103 ILE A C 1
ATOM 776 O O . ILE A 1 103 ? -6.543 -4.637 22.037 1.00 93.81 103 ILE A O 1
ATOM 780 N N . VAL A 1 104 ? -6.842 -6.702 21.173 1.00 90.56 104 VAL A N 1
ATOM 781 C CA . VAL A 1 104 ? -6.231 -6.444 19.868 1.00 90.56 104 VAL A CA 1
ATOM 782 C C . VAL A 1 104 ? -7.309 -6.175 18.826 1.00 90.56 104 VAL A C 1
ATOM 784 O O . VAL A 1 104 ? -8.413 -6.727 18.881 1.00 90.56 104 VAL A O 1
ATOM 787 N N . GLU A 1 105 ? -7.000 -5.286 17.892 1.00 91.19 105 GLU A N 1
ATOM 788 C CA . GLU A 1 105 ? -7.843 -4.990 16.740 1.00 91.19 105 GLU A CA 1
ATOM 789 C C . GLU A 1 105 ? -7.359 -5.824 15.556 1.00 91.19 105 GLU A C 1
ATOM 791 O O . GLU A 1 105 ? -6.203 -5.718 15.158 1.00 91.19 105 GLU A O 1
ATOM 796 N N . ILE A 1 106 ? -8.238 -6.670 15.024 1.00 87.69 106 ILE A N 1
ATOM 797 C CA . ILE A 1 106 ? -7.956 -7.494 13.852 1.00 87.69 106 ILE A CA 1
ATOM 798 C C . ILE A 1 106 ? -8.114 -6.598 12.629 1.00 87.69 106 ILE A C 1
ATOM 800 O O . ILE A 1 106 ? -9.205 -6.084 12.360 1.00 87.69 106 ILE A O 1
ATOM 804 N N . THR A 1 107 ? -7.001 -6.375 11.934 1.00 85.94 107 THR A N 1
ATOM 805 C CA . THR A 1 107 ? -6.942 -5.455 10.792 1.00 85.94 107 THR A CA 1
ATOM 806 C C . THR A 1 107 ? -7.144 -6.159 9.457 1.00 85.94 107 THR A C 1
ATOM 808 O O . THR A 1 107 ? -7.742 -5.552 8.568 1.00 85.94 107 THR A O 1
ATOM 811 N N . ASP A 1 108 ? -6.707 -7.418 9.325 1.00 80.50 108 ASP A N 1
ATOM 812 C CA . ASP A 1 108 ? -6.864 -8.202 8.100 1.00 80.50 108 ASP A CA 1
ATOM 813 C C . ASP A 1 108 ? -6.834 -9.713 8.382 1.00 80.50 108 ASP A C 1
ATOM 815 O O . ASP A 1 108 ? -5.846 -10.249 8.869 1.00 80.50 108 ASP A O 1
ATOM 819 N N . GLU A 1 109 ? -7.907 -10.426 8.048 1.00 76.19 109 GLU A N 1
ATOM 820 C CA . GLU A 1 109 ? -7.970 -11.883 8.200 1.00 76.19 109 GLU A CA 1
ATOM 821 C C . GLU A 1 109 ? -7.434 -12.532 6.919 1.00 76.19 109 GLU A C 1
ATOM 823 O O . GLU A 1 109 ? -8.137 -12.651 5.911 1.00 76.19 109 GLU A O 1
ATOM 828 N N . THR A 1 110 ? -6.155 -12.915 6.925 1.00 70.94 110 THR A N 1
ATOM 829 C CA . THR A 1 110 ? -5.498 -13.412 5.707 1.00 70.94 110 THR A CA 1
ATOM 830 C C . THR A 1 110 ? -5.900 -14.862 5.407 1.00 70.94 110 THR A C 1
ATOM 832 O O . THR A 1 110 ? -5.981 -15.261 4.242 1.00 70.94 110 THR A O 1
ATOM 835 N N . ASN A 1 111 ? -6.155 -15.676 6.442 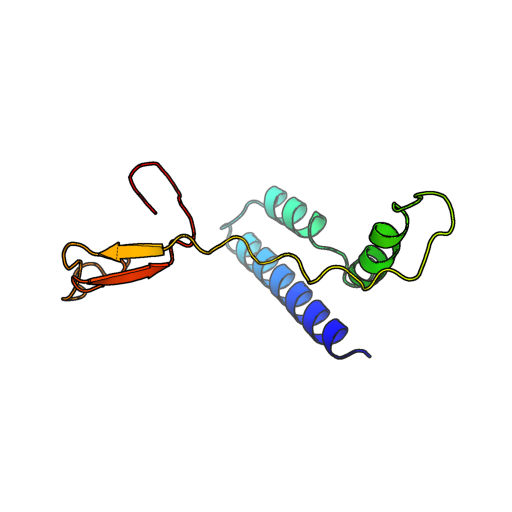1.00 73.00 111 ASN A N 1
ATOM 836 C CA . ASN A 1 111 ? -6.683 -17.040 6.325 1.00 73.00 111 ASN A CA 1
ATOM 837 C C . ASN A 1 111 ? -7.346 -17.511 7.644 1.00 73.00 111 ASN A C 1
ATOM 839 O O . ASN A 1 111 ? -7.471 -16.745 8.589 1.00 73.00 111 ASN A O 1
ATOM 843 N N . GLY A 1 112 ? -7.788 -18.775 7.710 1.00 68.25 112 GLY A N 1
ATOM 844 C CA . GLY A 1 112 ? -8.493 -19.320 8.883 1.00 68.25 112 GLY A CA 1
ATOM 845 C C . GLY A 1 112 ? -7.656 -19.481 10.162 1.00 68.25 112 GLY A C 1
ATOM 846 O O . GLY A 1 112 ? -8.247 -19.660 11.223 1.00 68.25 112 GLY A O 1
ATOM 847 N N . ASP A 1 113 ? -6.326 -19.402 10.065 1.00 70.12 113 ASP A N 1
ATOM 848 C CA . ASP A 1 113 ? -5.383 -19.576 11.180 1.00 70.12 113 ASP A CA 1
ATOM 849 C C . ASP A 1 113 ? -4.515 -18.321 11.438 1.00 70.12 113 ASP A C 1
ATOM 851 O O . ASP A 1 113 ? -3.781 -18.285 12.423 1.00 70.12 113 ASP A O 1
ATOM 855 N N . TRP A 1 114 ? -4.579 -17.306 10.564 1.00 68.81 114 TRP A N 1
ATOM 856 C CA . TRP A 1 114 ? -3.764 -16.088 10.615 1.00 68.81 114 TRP A CA 1
ATOM 857 C C . TRP A 1 114 ? -4.613 -14.847 10.327 1.00 68.81 114 TRP A C 1
ATOM 859 O O . TRP A 1 114 ? -5.170 -14.687 9.232 1.00 68.81 114 TRP A O 1
ATOM 869 N N . TRP A 1 115 ? -4.653 -13.978 11.331 1.00 65.12 115 TRP A N 1
ATOM 870 C CA . TRP A 1 115 ? -5.393 -12.720 11.416 1.00 65.12 115 TRP A CA 1
ATOM 871 C C . TRP A 1 115 ? -4.474 -11.543 11.750 1.00 65.12 115 TRP A C 1
ATOM 873 O O . TRP A 1 115 ? -3.323 -11.799 12.176 1.00 65.12 115 TRP A O 1
#

Radius of gyration: 22.72 Å; chains: 1; bounding box: 57×46×47 Å

InterPro domains:
  IPR001452 SH3 domain [PF00018] (90-115)
  IPR001452 SH3 domain [PS50002] (75-115)
  IPR036028 SH3-like domain superfamily [SSF50044] (61-115)

Foldseek 3Di:
DPPVLVVLVVVLVVVLVVLVVCCVVVVDPPVVSVVSNVPRQDSVVVVVVVPVVPPPDDDDDDDDDDDPDDPPDDDPFDKDAAQAFDCCVCP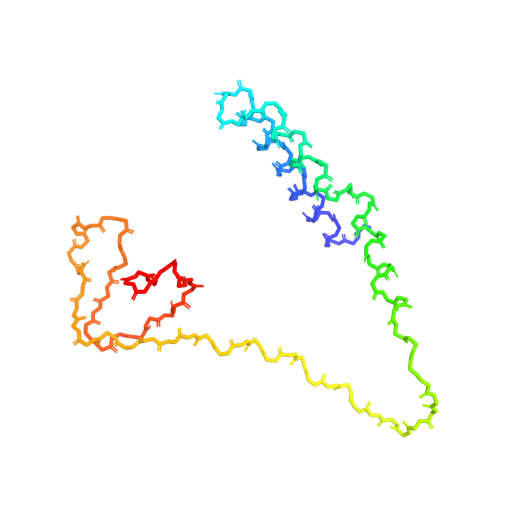PVVDDGDHHRDIDGDDDCPDPVRD